Protein AF-A0A3D0XI39-F1 (afdb_monomer_lite)

Secondary structure (DSSP, 8-state):
---PPEEEEE--S-HHHHHHHHHHHHHHTTTSEEEEEE-TTHHHHHHHH-TTSEEEE---GGG-SSSTT-GGGS-HHHHHHHHHHHHHT--SEEE-

Sequence (96 aa):
MKNLPKLLVLELWGLGDLAIASSFINKATQSFQVTVVAKSYAHDLRPLLWPDAKVLSWHAPWTAFRGKYRFDRWPWKSLHQTLSTLRSQRFDVAVS

Foldseek 3Di:
DPPAAAEEEEDAADPVVCVVCLVVLQVCLVRHQYEYEYAPCVVVCCVPRHVRHHYDHDHQLCNDPPPSVVPVPDPVVVVVVVVVVVVVVPGPYYDD

pLDDT: 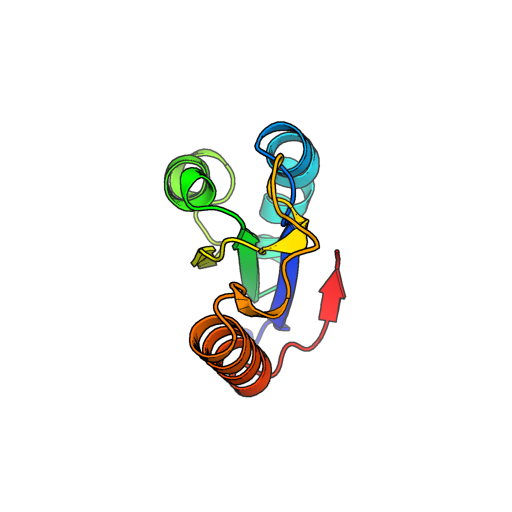mean 93.97, std 6.57, range [52.56, 98.5]

Structure (mmCIF, N/CA/C/O backbone):
data_AF-A0A3D0XI39-F1
#
_entry.id   AF-A0A3D0XI39-F1
#
loop_
_atom_site.group_PDB
_atom_site.id
_atom_site.type_symbol
_atom_site.label_atom_id
_atom_site.label_alt_id
_atom_site.label_comp_id
_atom_site.label_asym_id
_atom_site.label_entity_id
_atom_site.label_seq_id
_atom_site.pdbx_PDB_ins_code
_atom_site.Cartn_x
_atom_site.Cartn_y
_atom_site.Cartn_z
_atom_site.occupancy
_atom_site.B_iso_or_equiv
_atom_site.auth_seq_id
_atom_site.auth_comp_id
_atom_site.auth_asym_id
_atom_site.auth_atom_id
_atom_site.pdbx_PDB_model_num
ATOM 1 N N . MET A 1 1 ? -8.525 -1.901 24.065 1.00 52.56 1 MET A N 1
ATOM 2 C CA . MET A 1 1 ? -8.228 -1.393 22.706 1.00 52.56 1 MET A CA 1
ATOM 3 C C . MET A 1 1 ? -9.306 -1.923 21.774 1.00 52.56 1 MET A C 1
ATOM 5 O O . MET A 1 1 ? -9.525 -3.127 21.789 1.00 52.56 1 MET A O 1
ATOM 9 N N . LYS A 1 2 ? -10.040 -1.066 21.050 1.00 56.00 2 LYS A N 1
ATOM 10 C CA . LYS A 1 2 ? -11.054 -1.537 20.088 1.00 56.00 2 LYS A CA 1
ATOM 11 C C . LYS A 1 2 ? -10.351 -2.352 19.000 1.00 56.00 2 LYS A C 1
ATOM 13 O O . LYS A 1 2 ? -9.440 -1.843 18.353 1.00 56.00 2 LYS A O 1
ATOM 18 N N . ASN A 1 3 ? -10.755 -3.605 18.823 1.00 85.38 3 ASN A N 1
ATOM 19 C CA . ASN A 1 3 ? -10.238 -4.459 17.761 1.00 85.38 3 ASN A CA 1
ATOM 20 C C . ASN A 1 3 ? -10.933 -4.049 16.452 1.00 85.38 3 ASN A C 1
ATOM 22 O O . ASN A 1 3 ? -11.989 -4.577 16.118 1.00 85.38 3 ASN A O 1
ATOM 26 N N . LEU A 1 4 ? -10.418 -3.007 15.792 1.00 94.19 4 LEU A N 1
ATOM 27 C CA . LEU A 1 4 ? -10.973 -2.533 14.522 1.00 94.19 4 LEU A CA 1
ATOM 28 C C . LEU A 1 4 ? -10.720 -3.572 13.412 1.00 94.19 4 LEU A C 1
ATOM 30 O O . LEU A 1 4 ? -9.631 -4.156 13.395 1.00 94.19 4 LEU A O 1
ATOM 34 N N . PRO A 1 5 ? -11.673 -3.777 12.482 1.00 97.19 5 PRO A N 1
ATOM 35 C CA . PRO A 1 5 ? -11.469 -4.639 11.320 1.00 97.19 5 PRO A CA 1
ATOM 36 C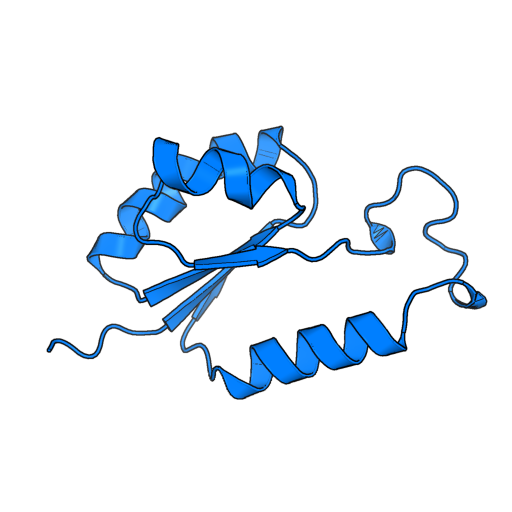 C . PRO A 1 5 ? -10.293 -4.152 10.464 1.00 97.19 5 PRO A C 1
ATOM 38 O O . PRO A 1 5 ? -10.022 -2.952 10.362 1.00 97.19 5 PRO A O 1
ATOM 41 N N . LYS A 1 6 ? -9.574 -5.083 9.844 1.00 98.12 6 LYS A N 1
ATOM 42 C CA . LYS A 1 6 ? -8.421 -4.816 8.984 1.00 98.12 6 LYS A CA 1
ATOM 43 C C . LYS A 1 6 ? -8.875 -4.571 7.552 1.00 98.12 6 LYS A C 1
ATOM 45 O O . LYS A 1 6 ? -9.452 -5.458 6.923 1.00 98.12 6 LYS A O 1
ATOM 50 N N . LEU A 1 7 ? -8.545 -3.394 7.030 1.00 98.50 7 LEU A N 1
ATOM 51 C CA . LEU A 1 7 ? -8.813 -3.008 5.648 1.00 98.50 7 LEU A CA 1
ATOM 52 C C . LEU A 1 7 ? -7.520 -3.022 4.837 1.00 98.50 7 LEU A C 1
ATOM 54 O O . LEU A 1 7 ? -6.547 -2.353 5.190 1.00 98.50 7 LEU A O 1
ATOM 58 N N . LEU A 1 8 ? -7.542 -3.747 3.724 1.00 98.50 8 LEU A N 1
ATOM 59 C CA . LEU A 1 8 ? -6.527 -3.665 2.684 1.00 98.50 8 LEU A CA 1
ATOM 60 C C . LEU A 1 8 ? -6.985 -2.697 1.588 1.00 98.50 8 LEU A C 1
ATOM 62 O O . LEU A 1 8 ? -8.035 -2.900 0.987 1.00 98.50 8 LEU A O 1
ATOM 66 N N . VAL A 1 9 ? -6.181 -1.679 1.301 1.00 98.00 9 VAL A N 1
ATOM 67 C CA . VAL A 1 9 ? -6.354 -0.797 0.141 1.00 98.00 9 VAL A CA 1
ATOM 68 C C . VAL A 1 9 ? -5.247 -1.121 -0.852 1.00 98.00 9 VAL A C 1
ATOM 70 O O . VAL A 1 9 ? -4.069 -0.973 -0.527 1.00 98.00 9 VAL A O 1
ATOM 73 N N . LEU A 1 10 ? -5.606 -1.594 -2.039 1.00 96.94 10 LEU A N 1
ATOM 74 C CA . LEU A 1 10 ? -4.668 -1.858 -3.126 1.00 96.94 10 LEU A CA 1
ATOM 75 C C . LEU A 1 10 ? -4.680 -0.662 -4.073 1.00 96.94 10 LEU A C 1
ATOM 77 O O . LEU A 1 10 ? -5.683 -0.437 -4.732 1.00 96.94 10 LEU A O 1
ATOM 81 N N . GLU A 1 11 ? -3.572 0.077 -4.165 1.00 96.00 11 GLU A N 1
ATOM 82 C CA . GLU A 1 11 ? -3.389 1.059 -5.236 1.00 96.00 11 GLU A CA 1
ATOM 83 C C . GLU A 1 11 ? -2.037 0.856 -5.937 1.00 96.00 11 GLU A C 1
ATOM 85 O O . GLU A 1 11 ? -0.980 1.243 -5.442 1.00 96.00 11 GLU A O 1
ATOM 90 N N . LEU A 1 12 ? -2.052 0.215 -7.103 1.00 94.19 12 LEU A N 1
ATOM 91 C CA . LEU A 1 12 ? -0.848 -0.255 -7.794 1.00 94.19 12 LEU A CA 1
ATOM 92 C C . LEU A 1 12 ? -0.413 0.645 -8.960 1.00 94.19 12 LEU A C 1
ATOM 94 O O . LEU A 1 12 ? 0.653 0.398 -9.546 1.00 94.19 12 LEU A O 1
ATOM 98 N N . TRP A 1 13 ? -1.217 1.643 -9.333 1.00 90.25 13 TRP A N 1
ATOM 99 C CA . TRP A 1 13 ? -1.044 2.403 -10.566 1.00 90.25 13 TRP A CA 1
ATOM 100 C C . TRP A 1 13 ? -0.107 3.589 -10.403 1.00 90.25 13 TRP A C 1
ATOM 102 O O . TRP A 1 13 ? 1.007 3.573 -10.948 1.00 90.25 13 TRP A O 1
ATOM 112 N N . GLY A 1 14 ? -0.542 4.625 -9.694 1.00 91.06 14 GLY A N 1
ATOM 113 C CA . GLY A 1 14 ? 0.034 5.951 -9.863 1.00 91.06 14 GLY A CA 1
ATOM 114 C C . GLY A 1 14 ? -0.168 6.883 -8.680 1.00 91.06 14 GLY A C 1
ATOM 115 O O . GLY A 1 14 ? -0.959 6.648 -7.773 1.00 91.06 14 GLY A O 1
ATOM 116 N N . LEU A 1 15 ? 0.609 7.966 -8.675 1.00 91.88 15 LEU A N 1
ATOM 117 C CA . LEU A 1 15 ? 0.485 9.005 -7.657 1.00 91.88 15 LEU A CA 1
ATOM 118 C C . LEU A 1 15 ? -0.885 9.697 -7.737 1.00 91.88 15 LEU A C 1
ATOM 120 O O . LEU A 1 15 ? -1.449 10.038 -6.704 1.00 91.88 15 LEU A O 1
ATOM 124 N N . GLY A 1 16 ? -1.415 9.885 -8.952 1.00 92.19 16 GLY A N 1
ATOM 125 C CA . GLY A 1 16 ? -2.711 10.528 -9.180 1.00 92.19 16 GLY A CA 1
ATOM 126 C C . GLY A 1 16 ? -3.873 9.735 -8.585 1.00 92.19 16 GLY A C 1
ATOM 127 O O . GLY A 1 16 ? -4.659 10.289 -7.822 1.00 92.19 16 GLY A O 1
ATOM 128 N N . ASP A 1 17 ? -3.931 8.432 -8.862 1.00 92.75 17 ASP A N 1
ATOM 129 C CA . ASP A 1 17 ? -4.950 7.531 -8.312 1.00 92.75 17 ASP A CA 1
ATOM 130 C C . ASP A 1 17 ? -4.886 7.492 -6.775 1.00 92.75 17 ASP A C 1
ATOM 132 O O . ASP A 1 17 ? -5.901 7.657 -6.094 1.00 92.75 17 ASP A O 1
ATOM 136 N N . LEU A 1 18 ? -3.674 7.395 -6.211 1.00 94.00 18 LEU A N 1
ATOM 137 C CA . LEU A 1 18 ? -3.476 7.423 -4.761 1.00 94.00 18 LEU A CA 1
ATOM 138 C C . LEU A 1 18 ? -3.869 8.773 -4.134 1.00 94.00 18 LEU A C 1
ATOM 140 O O . LEU A 1 18 ? -4.418 8.803 -3.029 1.00 94.00 18 LEU A O 1
ATOM 144 N N . ALA A 1 19 ? -3.618 9.892 -4.818 1.00 92.44 19 ALA A N 1
ATOM 145 C CA . ALA A 1 19 ? -4.030 11.216 -4.359 1.00 92.44 19 ALA A CA 1
ATOM 146 C C . ALA A 1 19 ? -5.561 11.336 -4.302 1.00 92.44 19 ALA A C 1
ATOM 148 O O . ALA A 1 19 ? -6.096 11.792 -3.292 1.00 92.44 19 ALA A O 1
ATOM 149 N N . ILE A 1 20 ? -6.271 10.850 -5.326 1.00 94.50 20 ILE A N 1
ATOM 150 C CA . ILE A 1 20 ? -7.743 10.817 -5.350 1.00 94.50 20 ILE A CA 1
ATOM 151 C C . ILE A 1 20 ? -8.281 9.930 -4.215 1.00 94.50 20 ILE A C 1
ATOM 153 O O . ILE A 1 20 ? -9.212 10.315 -3.506 1.00 94.50 20 ILE A O 1
ATOM 157 N N . ALA A 1 21 ? -7.657 8.773 -3.979 1.00 96.12 21 ALA A N 1
ATOM 158 C CA . ALA A 1 21 ? -8.048 7.850 -2.915 1.00 96.12 21 ALA A CA 1
ATOM 159 C C . ALA A 1 21 ? -7.691 8.335 -1.493 1.00 96.12 21 ALA A C 1
ATOM 161 O O . ALA A 1 21 ? -8.173 7.769 -0.509 1.00 96.12 21 ALA A O 1
ATOM 162 N N . SER A 1 22 ? -6.868 9.377 -1.339 1.00 96.00 22 SER A N 1
ATOM 163 C CA . SER A 1 22 ? -6.303 9.765 -0.037 1.00 96.00 22 SER A CA 1
ATOM 164 C C . SER A 1 22 ? -7.357 10.182 0.991 1.00 96.00 22 SER A C 1
ATOM 166 O O . SER A 1 22 ? -7.253 9.795 2.156 1.00 96.00 22 SER A O 1
ATOM 168 N N . SER A 1 23 ? -8.410 10.901 0.581 1.00 96.12 23 SER A N 1
ATOM 169 C CA . SER A 1 23 ? -9.508 11.267 1.491 1.00 96.12 23 SER A CA 1
ATOM 170 C C . SER A 1 23 ? -10.265 10.040 2.002 1.00 96.12 23 SER A C 1
ATOM 172 O O . SER A 1 23 ? -10.628 9.991 3.178 1.00 96.12 23 SER A O 1
ATOM 174 N N . PHE A 1 24 ? -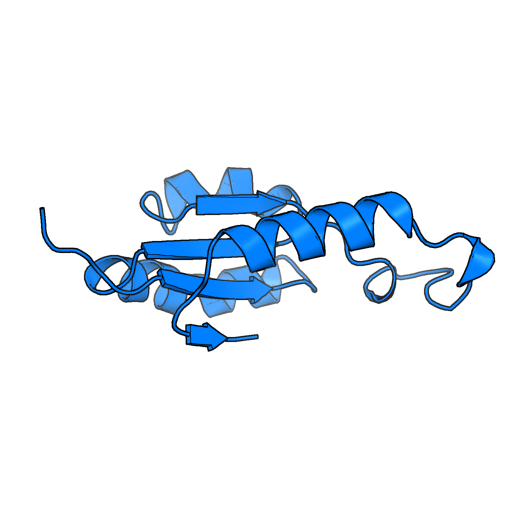10.458 9.030 1.148 1.00 97.56 24 PHE A N 1
ATOM 175 C CA . PHE A 1 24 ? -11.042 7.753 1.551 1.00 97.56 24 PHE A CA 1
ATOM 176 C C . PHE A 1 24 ? -10.135 7.024 2.550 1.00 97.56 24 PHE A C 1
ATOM 178 O O . PHE A 1 24 ? -10.607 6.635 3.617 1.00 97.56 24 PHE A O 1
ATOM 185 N N . ILE A 1 25 ? -8.837 6.902 2.248 1.00 98.00 25 ILE A N 1
ATOM 186 C CA . ILE A 1 25 ? -7.857 6.228 3.115 1.00 98.00 25 ILE A CA 1
ATOM 187 C C . ILE A 1 25 ? -7.848 6.871 4.505 1.00 98.00 25 ILE A C 1
ATOM 189 O O . ILE A 1 25 ? -7.998 6.170 5.505 1.00 98.00 25 ILE A O 1
ATOM 193 N N . ASN A 1 26 ? -7.745 8.201 4.574 1.00 98.00 26 ASN A N 1
ATOM 194 C CA . ASN A 1 26 ? -7.721 8.928 5.842 1.00 98.00 26 ASN A CA 1
ATOM 195 C C . ASN A 1 26 ? -9.045 8.826 6.613 1.00 98.00 26 ASN A C 1
ATOM 197 O O . ASN A 1 26 ? -9.062 8.787 7.838 1.00 98.00 26 ASN A O 1
ATOM 201 N N . LYS A 1 27 ? -10.186 8.772 5.919 1.00 98.00 27 LYS A N 1
ATOM 202 C CA . LYS A 1 27 ? -11.473 8.573 6.594 1.00 98.00 27 LYS A CA 1
ATOM 203 C C . LYS A 1 27 ? -11.607 7.146 7.129 1.00 98.00 27 LYS A C 1
ATOM 205 O O . LYS A 1 27 ? -12.143 6.954 8.219 1.00 98.00 27 LYS A O 1
ATOM 210 N N . ALA A 1 28 ? -11.106 6.155 6.394 1.00 98.00 28 ALA A N 1
ATOM 211 C CA . ALA A 1 28 ? -11.197 4.747 6.759 1.00 98.00 28 ALA A CA 1
ATOM 212 C C . ALA A 1 28 ? -10.397 4.401 8.026 1.00 98.00 28 ALA A C 1
ATOM 214 O O . ALA A 1 28 ? -10.840 3.546 8.794 1.00 98.00 28 ALA A O 1
ATOM 215 N N . THR A 1 29 ? -9.285 5.088 8.315 1.00 97.38 29 THR A N 1
ATOM 216 C CA . THR A 1 29 ? -8.496 4.861 9.549 1.00 97.38 29 THR A CA 1
ATOM 217 C C . THR A 1 29 ? -9.292 5.119 10.831 1.00 97.38 29 THR A C 1
ATOM 219 O O . THR A 1 29 ? -8.974 4.564 11.879 1.00 97.38 29 THR A O 1
ATOM 222 N N . GLN A 1 30 ? -10.386 5.884 10.758 1.00 96.31 30 GLN A N 1
ATOM 223 C CA . GLN A 1 30 ? -11.280 6.134 11.893 1.00 96.31 30 GLN A CA 1
ATOM 224 C C . GLN A 1 30 ? -12.098 4.897 12.297 1.00 96.31 30 GLN A C 1
ATOM 226 O O . GLN A 1 30 ? -12.676 4.862 13.383 1.00 96.31 30 GLN A O 1
ATOM 231 N N . SER A 1 31 ? -12.212 3.899 11.417 1.00 96.88 31 SER A N 1
ATOM 232 C CA . SER A 1 31 ? -13.046 2.704 11.624 1.00 96.88 31 SER A CA 1
ATOM 233 C C . SER A 1 31 ? -12.329 1.386 11.318 1.00 96.88 31 SER A C 1
ATOM 235 O O . SER A 1 31 ? -12.827 0.331 11.704 1.00 96.88 31 SER A O 1
ATOM 237 N N . PHE A 1 32 ? -11.159 1.431 10.679 1.00 98.19 32 PHE A N 1
ATOM 238 C CA . PHE A 1 32 ? -10.400 0.261 10.245 1.00 98.19 32 PHE A CA 1
ATOM 239 C C . PHE A 1 32 ? -8.914 0.383 10.589 1.00 98.19 32 PHE A C 1
ATOM 241 O O . PHE A 1 32 ? -8.344 1.472 10.603 1.00 98.19 32 PHE A O 1
ATOM 248 N N . GLN A 1 33 ? -8.252 -0.761 10.768 1.00 97.81 33 GLN A N 1
ATOM 249 C CA . GLN A 1 33 ? -6.795 -0.846 10.670 1.00 97.81 33 GLN A CA 1
ATOM 250 C C . GLN A 1 33 ? -6.413 -0.897 9.190 1.00 97.81 33 GLN A C 1
ATOM 252 O O . GLN A 1 33 ? -6.447 -1.959 8.566 1.00 97.81 33 GLN A O 1
ATOM 257 N N . VAL A 1 34 ? -6.086 0.260 8.621 1.00 98.31 34 VAL A N 1
ATOM 258 C CA . VAL A 1 34 ? -5.840 0.393 7.182 1.00 98.31 34 VAL A CA 1
ATOM 259 C C . VAL A 1 34 ? -4.392 0.046 6.840 1.00 98.31 34 VAL A C 1
ATOM 261 O O . VAL A 1 34 ? -3.449 0.571 7.435 1.00 98.31 34 VAL A O 1
ATOM 264 N N . THR A 1 35 ? -4.212 -0.824 5.848 1.00 98.44 35 THR A N 1
ATOM 265 C CA . THR A 1 35 ? -2.932 -1.051 5.168 1.00 98.44 35 THR A CA 1
ATOM 266 C C . THR A 1 35 ? -3.082 -0.705 3.696 1.00 98.44 35 THR A C 1
ATOM 268 O O . THR A 1 35 ? -3.918 -1.284 3.008 1.00 98.44 35 THR A O 1
ATOM 271 N N . VAL A 1 36 ? -2.255 0.219 3.218 1.00 98.12 36 VAL A N 1
ATOM 272 C CA . VAL A 1 36 ? -2.184 0.636 1.820 1.00 98.12 36 VAL A CA 1
ATOM 273 C C . VAL A 1 36 ? -1.027 -0.097 1.152 1.00 98.12 36 VAL A C 1
ATOM 275 O O . VAL A 1 36 ? 0.125 0.022 1.578 1.00 98.12 36 VAL A O 1
ATOM 278 N N . VAL A 1 37 ? -1.327 -0.861 0.108 1.00 97.81 37 VAL A N 1
ATOM 279 C CA . VAL A 1 37 ? -0.324 -1.440 -0.785 1.00 97.81 37 VAL A CA 1
ATOM 280 C C . VAL A 1 37 ? -0.191 -0.522 -1.979 1.00 97.81 37 VAL A C 1
ATOM 282 O O . VAL A 1 37 ? -1.122 -0.416 -2.771 1.00 97.81 37 VAL A O 1
ATOM 285 N N . ALA A 1 38 ? 0.957 0.132 -2.098 1.00 96.88 38 ALA A N 1
ATOM 286 C CA . ALA A 1 38 ? 1.212 1.073 -3.176 1.00 96.88 38 ALA A CA 1
ATOM 287 C C . ALA A 1 38 ? 2.689 1.115 -3.558 1.00 96.88 38 ALA A C 1
ATOM 289 O O . ALA A 1 38 ? 3.517 0.398 -2.999 1.00 96.88 38 ALA A O 1
ATOM 290 N N . LYS A 1 39 ? 3.041 1.934 -4.548 1.00 95.56 39 LYS A N 1
ATOM 291 C CA . LYS A 1 39 ? 4.447 2.177 -4.895 1.00 95.56 39 LYS A CA 1
ATOM 292 C C . LYS A 1 39 ? 5.140 2.999 -3.798 1.00 95.56 39 LYS A C 1
ATOM 294 O O . LYS A 1 39 ? 4.492 3.596 -2.941 1.00 95.56 39 LYS A O 1
ATOM 299 N N . SER A 1 40 ? 6.471 3.062 -3.852 1.00 94.94 40 SER A N 1
ATOM 300 C CA . SER A 1 40 ? 7.314 3.623 -2.784 1.00 94.94 40 SER A CA 1
ATOM 301 C C . SER A 1 40 ? 6.984 5.061 -2.376 1.00 94.94 40 SER A C 1
ATOM 303 O O . SER A 1 40 ? 7.130 5.384 -1.200 1.00 94.94 40 SER A O 1
ATOM 305 N N . TYR A 1 41 ? 6.471 5.894 -3.291 1.00 93.38 41 TYR A N 1
ATOM 306 C CA . TYR A 1 41 ? 6.043 7.267 -2.984 1.00 93.38 41 TYR A CA 1
ATOM 307 C C . TYR A 1 41 ? 4.948 7.340 -1.907 1.00 93.38 41 TYR A C 1
ATOM 309 O O . TYR A 1 41 ? 4.778 8.372 -1.267 1.00 93.38 41 TYR A O 1
ATOM 317 N N . ALA A 1 42 ? 4.207 6.255 -1.659 1.00 95.88 42 ALA A N 1
ATOM 318 C CA . ALA A 1 42 ? 3.195 6.219 -0.609 1.00 95.88 42 ALA A CA 1
ATOM 319 C C . ALA A 1 42 ? 3.788 6.407 0.798 1.00 95.88 42 ALA A C 1
ATOM 321 O O . ALA A 1 42 ? 3.092 6.896 1.686 1.00 95.88 42 ALA A O 1
ATOM 322 N N . HIS A 1 43 ? 5.066 6.066 1.012 1.00 96.12 43 HIS A N 1
ATOM 323 C CA . HIS A 1 43 ? 5.738 6.340 2.285 1.00 96.12 43 HIS A CA 1
ATOM 324 C C . HIS A 1 43 ? 5.877 7.838 2.561 1.00 96.12 43 HIS A C 1
ATOM 326 O O . HIS A 1 43 ? 5.698 8.244 3.709 1.00 96.12 43 HIS A O 1
ATOM 332 N N . ASP A 1 44 ? 6.130 8.637 1.524 1.00 94.62 44 ASP A N 1
ATOM 333 C CA . ASP A 1 44 ? 6.286 10.090 1.635 1.00 94.62 44 ASP A CA 1
ATOM 334 C C . ASP A 1 44 ? 4.931 10.784 1.829 1.00 94.62 44 ASP A C 1
ATOM 336 O O . ASP A 1 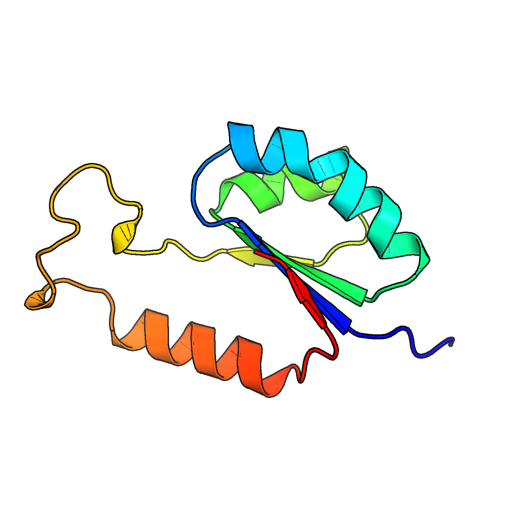44 ? 4.821 11.764 2.564 1.00 94.62 44 ASP A O 1
ATOM 340 N N . LEU A 1 45 ? 3.869 10.239 1.223 1.00 94.19 45 LEU A N 1
ATOM 341 C CA . LEU A 1 45 ? 2.507 10.767 1.355 1.00 94.19 45 LEU A CA 1
ATOM 342 C C . LEU A 1 45 ? 1.855 10.435 2.698 1.00 94.19 45 LEU A C 1
ATOM 344 O O . LEU A 1 45 ? 1.113 11.257 3.235 1.00 94.19 45 LEU A O 1
ATOM 348 N N . ARG A 1 46 ? 2.122 9.242 3.244 1.00 96.62 46 ARG A N 1
ATOM 349 C CA . ARG A 1 46 ? 1.546 8.751 4.505 1.00 96.62 46 ARG A CA 1
ATOM 350 C C . ARG A 1 46 ? 1.539 9.792 5.628 1.00 96.62 46 ARG A C 1
ATOM 352 O O . ARG A 1 46 ? 0.454 10.064 6.132 1.00 96.62 46 ARG A O 1
ATOM 359 N N . PRO A 1 47 ? 2.683 10.371 6.052 1.00 96.75 47 PRO A N 1
ATOM 360 C CA . PRO A 1 47 ? 2.697 11.286 7.193 1.00 96.75 47 PRO A CA 1
ATOM 361 C C . PRO A 1 47 ? 1.869 12.556 6.962 1.00 96.75 47 PRO A C 1
ATOM 363 O O . PRO A 1 47 ? 1.421 13.156 7.933 1.00 96.75 47 PRO A O 1
ATOM 366 N N . LEU A 1 48 ? 1.662 12.954 5.703 1.00 95.00 48 LEU A N 1
ATOM 367 C CA . LEU A 1 48 ? 0.937 14.171 5.340 1.00 95.00 48 LEU A CA 1
ATOM 368 C C . LEU A 1 48 ? -0.566 13.932 5.170 1.00 95.00 48 LEU A C 1
ATOM 370 O O . LEU A 1 48 ? -1.366 14.782 5.548 1.00 95.00 48 LEU A O 1
ATOM 374 N N . LEU A 1 49 ? -0.951 12.802 4.572 1.00 95.94 49 LEU A N 1
ATOM 375 C CA . LEU A 1 49 ? -2.322 12.581 4.106 1.00 95.94 49 LEU A CA 1
ATOM 376 C C . LEU A 1 49 ? -3.118 11.599 4.972 1.00 95.94 49 LEU A C 1
ATOM 378 O O . LEU A 1 49 ? -4.332 11.742 5.083 1.00 95.94 49 LEU A O 1
ATOM 382 N N . TRP A 1 50 ? -2.463 10.595 5.555 1.00 96.75 50 TRP A N 1
ATOM 383 C CA . TRP A 1 50 ? -3.117 9.522 6.315 1.00 96.75 50 TRP A CA 1
ATOM 384 C C . TRP A 1 50 ? -2.131 8.896 7.319 1.00 96.75 50 TRP A C 1
ATOM 386 O O . TRP A 1 50 ? -1.766 7.727 7.200 1.00 96.75 50 TRP A O 1
ATOM 396 N N . PRO A 1 51 ? -1.668 9.646 8.335 1.00 97.38 51 PRO A N 1
ATOM 397 C CA . PRO A 1 51 ? -0.571 9.225 9.218 1.00 97.38 51 PRO A CA 1
ATOM 398 C C . PRO A 1 51 ? -0.815 7.888 9.942 1.00 97.38 51 PRO A C 1
ATOM 400 O O . PRO A 1 51 ? 0.143 7.168 10.243 1.00 97.38 51 PRO A O 1
ATOM 403 N N . ASP A 1 52 ? -2.083 7.532 10.159 1.00 97.62 52 ASP A N 1
ATOM 404 C CA . ASP A 1 52 ? -2.502 6.333 10.890 1.00 97.62 52 ASP A CA 1
ATOM 405 C C . ASP A 1 52 ? -2.560 5.054 10.039 1.00 97.62 52 ASP A C 1
ATOM 407 O O . ASP A 1 52 ? -2.708 3.958 10.587 1.00 97.62 52 ASP A O 1
ATOM 411 N N . ALA A 1 53 ? -2.436 5.143 8.709 1.00 97.75 53 ALA A N 1
ATOM 412 C CA . ALA A 1 53 ? -2.396 3.945 7.871 1.00 97.75 53 ALA A CA 1
ATOM 413 C C . ALA A 1 53 ? -0.983 3.345 7.798 1.00 97.75 53 ALA A C 1
ATOM 415 O O . ALA A 1 53 ? 0.042 4.031 7.884 1.00 97.75 53 ALA A O 1
ATOM 416 N N . LYS A 1 54 ? -0.924 2.027 7.596 1.00 97.88 54 LYS A N 1
ATOM 417 C CA . LYS A 1 54 ? 0.317 1.303 7.294 1.00 97.88 54 LYS A CA 1
ATOM 418 C C . LYS A 1 54 ? 0.571 1.292 5.793 1.00 97.88 54 LYS A C 1
ATOM 420 O O . LYS A 1 54 ? -0.371 1.250 5.010 1.00 97.88 54 LYS A O 1
ATOM 425 N N . VAL A 1 55 ? 1.843 1.259 5.404 1.00 97.56 55 VAL A N 1
ATOM 426 C CA . VAL A 1 55 ? 2.260 1.174 3.996 1.00 97.56 55 VAL A CA 1
ATOM 427 C C . VAL A 1 55 ? 3.036 -0.093 3.767 1.00 97.56 55 VAL A C 1
ATOM 429 O O . VAL A 1 55 ? 4.025 -0.347 4.455 1.00 97.56 55 VAL A O 1
ATOM 432 N N . LEU A 1 56 ? 2.612 -0.850 2.765 1.00 96.75 56 LEU A N 1
ATOM 433 C CA . LEU A 1 56 ? 3.400 -1.917 2.182 1.00 96.75 56 LEU A CA 1
ATOM 434 C C . LEU A 1 56 ? 3.762 -1.505 0.758 1.00 96.75 56 LEU A C 1
ATOM 436 O O . LEU A 1 56 ? 2.913 -1.475 -0.130 1.00 96.75 56 LEU A O 1
ATOM 440 N N . SER A 1 57 ? 5.036 -1.190 0.546 1.00 95.44 57 SER A N 1
ATOM 441 C CA . SER A 1 57 ? 5.515 -0.832 -0.782 1.00 95.44 57 SER A CA 1
ATOM 442 C C . SER A 1 57 ? 5.689 -2.058 -1.659 1.00 95.44 57 SER A C 1
ATOM 444 O O . SER A 1 57 ? 6.428 -2.980 -1.309 1.00 95.44 57 SER A O 1
ATOM 446 N N . TRP A 1 58 ? 5.055 -2.054 -2.826 1.00 94.62 58 TRP A N 1
ATOM 447 C CA . TRP A 1 58 ? 5.261 -3.090 -3.824 1.00 94.62 58 TRP A CA 1
ATOM 448 C C . TRP A 1 58 ? 5.055 -2.556 -5.241 1.00 94.62 58 TRP A C 1
ATOM 450 O O . TRP A 1 58 ? 4.131 -1.795 -5.517 1.00 94.62 58 TRP A O 1
ATOM 460 N N . HIS A 1 59 ? 5.939 -2.958 -6.154 1.00 91.56 59 HIS A N 1
ATOM 461 C CA . HIS A 1 59 ? 5.876 -2.554 -7.552 1.00 91.56 59 HIS A CA 1
ATOM 462 C C . HIS A 1 59 ? 5.337 -3.707 -8.398 1.00 91.56 59 HIS A C 1
ATOM 464 O O . HIS A 1 59 ? 6.048 -4.670 -8.693 1.00 91.56 59 HIS A O 1
ATOM 470 N N . ALA A 1 60 ? 4.064 -3.607 -8.772 1.00 92.31 60 ALA A N 1
ATOM 471 C CA . ALA A 1 60 ? 3.403 -4.605 -9.592 1.00 92.31 60 ALA A CA 1
ATOM 472 C C . ALA A 1 60 ? 3.997 -4.625 -11.018 1.00 92.31 60 ALA A C 1
ATOM 474 O O . ALA A 1 60 ? 3.972 -3.604 -11.707 1.00 92.31 60 ALA A O 1
ATOM 475 N N . PRO A 1 61 ? 4.515 -5.763 -11.518 1.00 91.81 61 PRO A N 1
ATOM 476 C CA . PRO A 1 61 ? 5.216 -5.803 -12.806 1.00 91.81 61 PRO A CA 1
ATOM 477 C C . PRO A 1 61 ? 4.307 -5.478 -14.002 1.00 91.81 61 PRO A C 1
ATOM 479 O O . PRO A 1 61 ? 4.784 -4.986 -15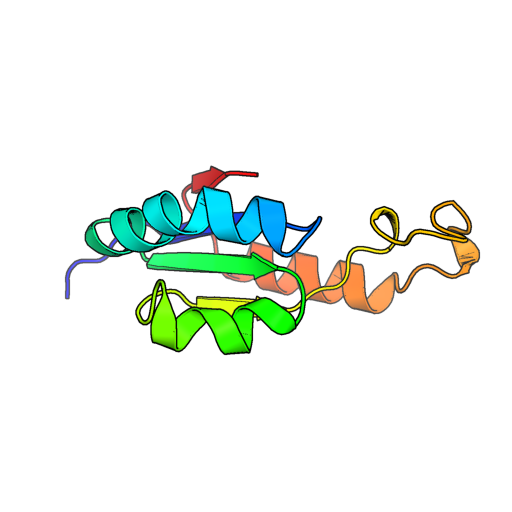.025 1.00 91.81 61 PRO A O 1
ATOM 482 N N . TRP A 1 62 ? 2.993 -5.689 -13.871 1.00 91.75 62 TRP A N 1
ATOM 483 C CA . TRP A 1 62 ? 2.016 -5.341 -14.904 1.00 91.75 62 TRP A CA 1
ATOM 484 C C . TRP A 1 62 ? 1.726 -3.836 -15.007 1.00 91.75 62 TRP A C 1
ATOM 486 O O . TRP A 1 62 ? 1.189 -3.407 -16.028 1.00 91.75 62 TRP A O 1
ATOM 496 N N . THR A 1 63 ? 2.104 -3.029 -14.004 1.00 89.81 63 THR A N 1
ATOM 497 C CA . THR A 1 63 ? 1.937 -1.562 -14.027 1.00 89.81 63 THR A CA 1
ATOM 498 C C . THR A 1 63 ? 3.163 -0.831 -14.583 1.00 89.81 63 THR A C 1
ATOM 500 O O . THR A 1 63 ? 3.200 0.399 -14.617 1.00 89.81 63 THR A O 1
ATOM 503 N N . ALA A 1 64 ? 4.168 -1.570 -15.069 1.00 88.25 64 ALA A N 1
ATOM 504 C CA . ALA A 1 64 ? 5.312 -1.006 -15.776 1.00 88.25 64 ALA A CA 1
ATOM 505 C C . ALA A 1 64 ? 4.931 -0.507 -17.184 1.00 88.25 64 ALA A C 1
ATOM 507 O O . ALA A 1 64 ? 4.203 -1.170 -17.925 1.00 88.25 64 ALA A O 1
ATOM 508 N N . PHE A 1 65 ? 5.501 0.627 -17.604 1.00 85.81 65 PHE A N 1
ATOM 509 C CA . PHE A 1 65 ? 5.264 1.194 -18.941 1.00 85.81 65 PHE A CA 1
ATOM 510 C C . PHE A 1 65 ? 5.803 0.324 -20.084 1.00 85.81 65 PHE A C 1
ATOM 512 O O . PHE A 1 65 ? 5.245 0.315 -21.179 1.00 85.81 65 PHE A O 1
ATOM 519 N N . ARG A 1 66 ? 6.901 -0.405 -19.854 1.00 86.75 66 ARG A N 1
ATOM 520 C CA . ARG A 1 66 ? 7.573 -1.237 -20.862 1.00 86.75 66 ARG A CA 1
ATOM 521 C C . ARG A 1 66 ? 7.827 -2.629 -20.310 1.00 86.75 66 ARG A C 1
ATOM 523 O O . ARG A 1 66 ? 8.106 -2.790 -19.129 1.00 86.75 66 ARG A O 1
ATOM 530 N N . GLY A 1 67 ? 7.763 -3.637 -21.178 1.00 86.06 67 GLY A N 1
ATOM 531 C CA . GLY A 1 67 ? 8.109 -5.014 -20.814 1.00 86.06 67 GLY A CA 1
ATOM 532 C C . GLY A 1 67 ? 7.129 -5.707 -19.859 1.00 86.06 67 GLY A C 1
ATOM 533 O O . GLY A 1 67 ? 7.441 -6.801 -19.404 1.00 86.06 67 GLY A O 1
ATOM 534 N N . LYS A 1 68 ? 5.946 -5.129 -19.595 1.00 88.00 68 LYS A N 1
ATOM 535 C CA . LYS A 1 68 ? 4.951 -5.671 -18.651 1.00 88.00 68 LYS A CA 1
ATOM 536 C C . LYS A 1 68 ? 4.493 -7.105 -18.950 1.00 88.00 68 LYS A C 1
ATOM 538 O O . LYS A 1 68 ? 4.132 -7.818 -18.027 1.00 88.00 68 LYS A O 1
ATOM 543 N N . TYR A 1 69 ? 4.583 -7.560 -20.202 1.00 90.75 69 TYR A N 1
ATOM 544 C CA . TYR A 1 69 ? 4.221 -8.925 -20.620 1.00 90.75 69 TYR A CA 1
ATOM 545 C C . TYR A 1 69 ? 5.402 -9.914 -20.668 1.00 90.75 69 TYR A C 1
ATOM 547 O O . TYR A 1 69 ? 5.237 -11.047 -21.108 1.00 90.75 69 TYR A O 1
ATOM 555 N N . ARG A 1 70 ? 6.608 -9.517 -20.236 1.00 91.19 70 ARG A N 1
ATOM 556 C CA . ARG A 1 70 ? 7.773 -10.417 -20.144 1.00 91.19 70 ARG A CA 1
ATOM 557 C C . ARG A 1 70 ? 7.724 -11.218 -18.846 1.00 91.19 70 ARG A C 1
ATOM 559 O O . ARG A 1 70 ? 8.439 -10.907 -17.894 1.00 91.19 70 ARG A O 1
ATOM 566 N N . PHE A 1 71 ? 6.825 -12.197 -18.799 1.00 91.88 71 PHE A N 1
ATOM 567 C CA . PHE A 1 71 ? 6.547 -13.016 -17.615 1.00 91.88 71 PHE A CA 1
ATOM 568 C C . PHE A 1 71 ? 7.788 -13.737 -17.070 1.00 91.88 71 PHE A C 1
ATOM 570 O O . PHE A 1 71 ? 7.936 -13.868 -15.862 1.00 91.88 71 PHE A O 1
ATOM 577 N N . ASP A 1 72 ? 8.724 -14.136 -17.930 1.00 92.19 72 ASP A N 1
ATOM 578 C CA . ASP A 1 72 ? 10.019 -14.720 -17.555 1.00 92.19 72 ASP A CA 1
ATOM 579 C C . ASP A 1 72 ? 10.868 -13.785 -16.676 1.00 92.19 72 ASP A C 1
ATOM 581 O O . ASP A 1 72 ? 11.640 -14.243 -15.836 1.00 92.19 72 ASP A O 1
ATOM 585 N N . ARG A 1 73 ? 10.690 -12.467 -16.830 1.00 90.00 73 ARG A N 1
ATOM 586 C CA . ARG A 1 73 ? 11.422 -11.430 -16.085 1.00 90.00 73 ARG A CA 1
ATOM 587 C C . ARG A 1 73 ? 10.659 -10.881 -14.890 1.00 90.00 73 ARG A C 1
ATOM 589 O O . ARG A 1 73 ? 11.135 -9.946 -14.243 1.00 90.00 73 ARG A O 1
ATOM 596 N N . TRP A 1 74 ? 9.463 -11.391 -14.612 1.00 94.31 74 TRP A N 1
ATOM 597 C CA . TRP A 1 74 ? 8.703 -10.931 -13.460 1.00 94.31 74 TRP A CA 1
ATOM 598 C C . TRP A 1 74 ? 9.401 -11.332 -12.157 1.00 94.31 74 TRP A C 1
ATOM 600 O O . TRP A 1 74 ? 9.984 -12.415 -12.062 1.00 94.31 74 TRP A O 1
ATOM 610 N N . PRO A 1 75 ? 9.319 -10.495 -11.109 1.00 93.00 75 PRO A N 1
ATOM 611 C CA . PRO A 1 75 ? 9.912 -10.793 -9.816 1.00 93.00 75 PRO A CA 1
ATOM 612 C C . PRO A 1 75 ? 9.027 -11.782 -9.034 1.00 93.00 75 PRO A C 1
ATOM 614 O O . PRO A 1 75 ? 8.513 -11.454 -7.966 1.00 93.00 75 PRO A O 1
ATOM 617 N N . TRP A 1 76 ? 8.840 -13.000 -9.558 1.00 94.94 76 TRP A N 1
ATOM 618 C CA . TRP A 1 76 ? 7.927 -14.020 -9.017 1.00 94.94 76 TRP A CA 1
ATOM 619 C C . TRP A 1 76 ? 8.141 -14.276 -7.528 1.00 94.94 76 TRP A C 1
ATOM 621 O O . TRP A 1 76 ? 7.186 -14.286 -6.757 1.00 94.94 76 TRP A O 1
ATOM 631 N N . LYS A 1 77 ? 9.401 -14.403 -7.095 1.00 94.25 77 LYS A N 1
ATOM 632 C CA . LYS A 1 77 ? 9.740 -14.585 -5.677 1.00 94.25 77 LYS A CA 1
ATOM 633 C C . LYS A 1 77 ? 9.205 -13.440 -4.810 1.00 94.25 77 LYS A C 1
ATOM 635 O O . LYS A 1 77 ? 8.583 -13.705 -3.786 1.00 94.25 77 LYS A O 1
ATOM 640 N N . SER A 1 78 ? 9.398 -12.190 -5.237 1.00 93.00 78 SER A N 1
ATOM 641 C CA . SER A 1 78 ? 8.881 -11.013 -4.525 1.00 93.00 78 SER A CA 1
ATOM 642 C C . SER A 1 78 ? 7.353 -10.983 -4.534 1.00 93.00 78 SER A C 1
ATOM 644 O O . SER A 1 78 ? 6.755 -10.745 -3.491 1.00 93.00 78 SER A O 1
ATOM 646 N N . LEU A 1 79 ? 6.710 -11.296 -5.664 1.00 94.50 79 LEU A N 1
ATOM 647 C CA . LEU A 1 79 ? 5.251 -11.403 -5.747 1.00 94.50 79 LEU A CA 1
ATOM 648 C C . LEU A 1 79 ? 4.708 -12.424 -4.735 1.00 94.50 79 LEU A C 1
ATOM 650 O O . LEU A 1 79 ? 3.815 -12.101 -3.955 1.00 94.50 79 LEU A O 1
ATOM 654 N N . HIS A 1 80 ? 5.264 -13.638 -4.701 1.00 95.44 80 HIS A N 1
ATOM 655 C CA . HIS A 1 80 ? 4.842 -14.671 -3.754 1.00 95.44 80 HIS A CA 1
ATOM 656 C C . HIS A 1 80 ? 5.073 -14.257 -2.297 1.00 95.44 80 HIS A C 1
ATOM 658 O O . HIS A 1 80 ? 4.207 -14.494 -1.457 1.00 95.44 80 HIS A O 1
ATOM 664 N N . GLN A 1 81 ? 6.197 -13.599 -2.000 1.00 94.75 81 GLN A N 1
ATOM 665 C CA . GLN A 1 81 ? 6.482 -13.059 -0.669 1.00 94.75 81 GLN A CA 1
ATOM 666 C C . GLN A 1 81 ? 5.461 -11.991 -0.261 1.00 94.75 81 GLN A C 1
ATOM 668 O O . GLN A 1 81 ? 4.896 -12.082 0.827 1.00 94.75 81 GLN A O 1
ATOM 673 N N . THR A 1 82 ? 5.160 -11.030 -1.138 1.00 94.50 82 THR A N 1
ATOM 674 C CA . THR A 1 82 ? 4.145 -9.996 -0.893 1.00 94.50 82 THR A CA 1
ATOM 675 C C . THR A 1 82 ? 2.774 -10.621 -0.649 1.00 94.50 82 THR A C 1
ATOM 677 O O . THR A 1 82 ? 2.124 -10.309 0.346 1.00 94.50 82 THR A O 1
ATOM 680 N N . LEU A 1 83 ? 2.351 -11.564 -1.496 1.00 95.38 83 LEU A N 1
ATOM 681 C CA . LEU A 1 83 ? 1.075 -12.267 -1.334 1.00 95.38 83 LEU A CA 1
ATOM 682 C C . LEU A 1 83 ? 1.013 -13.062 -0.026 1.00 95.38 83 LEU A C 1
ATOM 684 O O . LEU A 1 83 ? -0.015 -13.049 0.647 1.00 95.38 83 LEU A O 1
ATOM 688 N N . SER A 1 84 ? 2.099 -13.740 0.350 1.00 96.31 84 SER A N 1
ATOM 689 C CA . SER A 1 84 ? 2.186 -14.463 1.621 1.00 96.31 84 SER A CA 1
ATOM 690 C C . SER A 1 84 ? 2.059 -13.515 2.815 1.00 96.31 84 SER A C 1
ATOM 692 O O . SER A 1 84 ? 1.297 -13.796 3.737 1.00 96.31 84 SER A O 1
ATOM 694 N N . THR A 1 85 ? 2.752 -12.373 2.781 1.00 95.50 85 THR A N 1
ATOM 695 C CA . THR A 1 85 ? 2.676 -11.332 3.818 1.00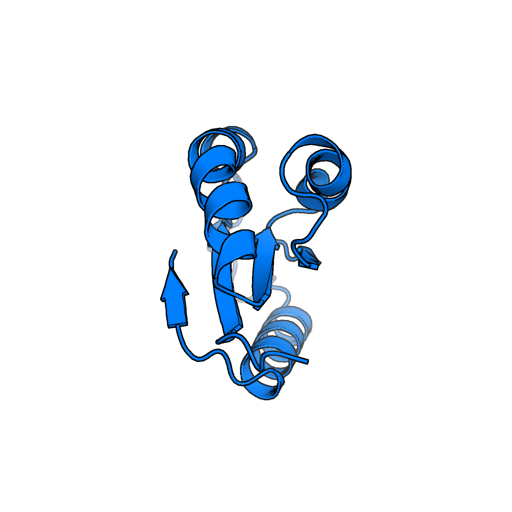 95.50 85 THR A CA 1
ATOM 696 C C . THR A 1 85 ? 1.277 -10.732 3.925 1.00 95.50 85 THR A C 1
ATOM 698 O O . THR A 1 85 ? 0.783 -10.517 5.026 1.00 95.50 85 THR A O 1
ATOM 701 N N . LEU A 1 86 ? 0.601 -10.476 2.803 1.00 96.12 86 LEU A N 1
ATOM 702 C CA . LEU A 1 86 ? -0.764 -9.946 2.826 1.00 96.12 86 LEU A CA 1
ATOM 703 C C . LEU A 1 86 ? -1.762 -10.979 3.366 1.00 96.12 86 LEU A C 1
ATOM 705 O O . LEU A 1 86 ? -2.607 -10.652 4.196 1.00 96.12 86 LEU A O 1
ATOM 709 N N . ARG A 1 87 ? -1.633 -12.245 2.954 1.00 95.94 87 ARG A N 1
ATOM 710 C CA . ARG A 1 87 ? -2.494 -13.336 3.437 1.00 95.94 87 ARG A CA 1
ATOM 711 C C . ARG A 1 87 ? -2.312 -13.607 4.927 1.00 95.94 87 ARG A C 1
ATOM 713 O O . ARG A 1 87 ? -3.300 -13.839 5.621 1.00 95.94 87 ARG A O 1
ATOM 720 N N . SER A 1 88 ? -1.082 -13.549 5.439 1.00 96.50 88 SER A N 1
ATOM 721 C CA . SER A 1 88 ? -0.815 -13.772 6.866 1.00 96.50 88 SER A CA 1
ATOM 722 C C . SER A 1 88 ? -1.417 -12.685 7.760 1.00 96.50 88 SER A C 1
ATOM 724 O O . SER A 1 88 ? -1.745 -12.963 8.913 1.00 96.50 88 SER A O 1
ATOM 726 N N . GLN A 1 89 ? -1.643 -11.476 7.230 1.00 95.81 89 GLN A N 1
ATOM 727 C CA . GLN A 1 89 ? -2.292 -10.398 7.974 1.00 95.81 89 GLN A CA 1
ATOM 728 C C . GLN A 1 89 ? -3.794 -10.607 8.196 1.00 95.81 89 GLN A C 1
ATOM 730 O O . GLN A 1 89 ? -4.323 -9.985 9.121 1.00 95.81 89 GLN A O 1
ATOM 735 N N . ARG A 1 90 ? -4.447 -11.503 7.436 1.00 96.25 90 ARG A N 1
ATOM 736 C CA . ARG A 1 90 ? -5.882 -11.835 7.543 1.00 96.25 90 ARG A CA 1
ATOM 737 C C . ARG A 1 90 ? -6.767 -10.582 7.536 1.00 96.25 90 ARG A C 1
ATOM 739 O O . ARG A 1 90 ? -7.362 -10.238 8.552 1.00 96.25 90 ARG A O 1
ATOM 746 N N . PHE A 1 91 ? -6.780 -9.872 6.410 1.00 97.50 91 PHE A N 1
ATOM 747 C CA . PHE A 1 91 ? -7.656 -8.716 6.214 1.00 97.50 91 PHE A CA 1
ATOM 748 C C . PHE A 1 91 ? -9.126 -9.141 6.185 1.00 97.50 91 PHE A C 1
ATOM 750 O O . PHE A 1 91 ? -9.453 -10.163 5.584 1.00 97.50 91 PHE A O 1
ATOM 757 N N . ASP A 1 92 ? -9.989 -8.346 6.813 1.00 97.88 92 ASP A N 1
ATOM 758 C CA . ASP A 1 92 ? -11.432 -8.594 6.865 1.00 97.88 92 ASP A CA 1
ATOM 759 C C . ASP A 1 92 ? -12.127 -8.071 5.600 1.00 97.88 92 ASP A C 1
ATOM 761 O O . ASP A 1 92 ? -13.096 -8.656 5.123 1.00 97.88 92 ASP A O 1
ATOM 765 N N . VAL A 1 93 ? -11.615 -6.966 5.044 1.00 97.44 93 VAL A N 1
ATOM 766 C CA . VAL A 1 93 ? -12.138 -6.314 3.837 1.00 97.44 93 VAL A CA 1
ATOM 767 C C . VAL A 1 93 ? -10.974 -5.854 2.961 1.00 97.44 93 VAL A C 1
ATOM 769 O O . VAL A 1 93 ? -9.913 -5.473 3.465 1.00 97.44 93 VAL A O 1
ATOM 772 N N . ALA A 1 94 ? -11.177 -5.864 1.644 1.00 97.31 94 ALA A N 1
ATOM 773 C CA . ALA A 1 94 ? -10.247 -5.297 0.678 1.00 97.31 94 ALA A CA 1
ATOM 774 C C . ALA A 1 94 ? -10.977 -4.405 -0.336 1.00 97.31 94 ALA A C 1
ATOM 776 O O . ALA A 1 94 ? -12.106 -4.702 -0.725 1.00 97.31 94 ALA A O 1
ATOM 777 N N . VAL A 1 95 ? -10.310 -3.340 -0.774 1.00 96.38 95 VAL A N 1
ATOM 778 C CA . VAL A 1 95 ? -10.727 -2.467 -1.879 1.00 96.38 95 VAL A CA 1
ATOM 779 C C . VAL A 1 95 ? -9.535 -2.245 -2.812 1.00 96.38 95 VAL A C 1
ATOM 781 O O . VAL A 1 95 ? -8.392 -2.203 -2.347 1.00 96.38 95 VAL A O 1
ATOM 784 N N . SER A 1 96 ? -9.797 -2.161 -4.115 1.00 90.69 96 SER A N 1
ATOM 785 C CA . SER A 1 96 ? -8.802 -1.994 -5.179 1.00 90.69 96 SER A CA 1
ATOM 786 C C . SER A 1 96 ? -9.260 -0.972 -6.201 1.00 90.69 96 SER A C 1
ATOM 788 O O . SER A 1 96 ? -10.489 -0.768 -6.305 1.00 90.69 96 SER A O 1
#

Radius of gyration: 14.06 Å; chains: 1; bounding box: 24×29×44 Å